Protein AF-A0A959Y7A0-F1 (afdb_monomer_lite)

Secondary structure (DSSP, 8-state):
--SSTT--S--B--GGGSTT--TTEEEEEEE-----TTSPPBEEEEEEEEETT-HHHHHHHHHHHTT---SPPHHHHHHHHT-----STTTGGGS---TTS-EE----TT-----EEEEEEE-TTSPEEEEEEE--HHHHS-TTSHHHHHHHHH-S----

Foldseek 3Di:
DDPPVVPVADADEDPVQCPPDDPQWDFDWDFDDDDDPVDHTHTGTPGTLGGPPDPSSVVVNVCVVVVHDPDDDPVLVVLLVPQDDPPDDPVVVVDDDCPPFDKAADDDPPDPDRFWIWGWDADPVRDIDIDIDGPPVCVRDPPPGPNNVVCVVNVDDDDD

Radius of gyration: 24.65 Å; chains: 1; bounding box: 54×27×72 Å

pLDDT: mean 91.5, std 5.48, range [65.75, 97.94]

Sequence (160 aa):
VMDDPRINKPFFVPAVDSAKAREGDKVVVELGDWRDPRDLPRGRIVDVLGRAGEHDVEMHAILAEFGLPHDFPEDVVRAAGSIRDDRGGTEYAKRRDMREVPTLTIDPEDAKDLDDALSIRQLDNGLWEVGVHIADVSHYVKPGSRVDQEAVSRATSVYL

Structure (mmCIF, N/CA/C/O backbone):
data_AF-A0A959Y7A0-F1
#
_entry.id   AF-A0A959Y7A0-F1
#
loop_
_atom_site.group_PDB
_atom_site.id
_atom_site.type_symbol
_atom_site.label_atom_id
_atom_site.label_alt_id
_atom_site.label_comp_id
_atom_site.label_asym_id
_atom_site.label_entity_id
_atom_site.label_seq_id
_atom_site.pdbx_PDB_ins_code
_atom_site.Cartn_x
_atom_site.Cartn_y
_atom_site.Cartn_z
_atom_site.occupancy
_atom_site.B_iso_or_equiv
_atom_site.auth_seq_id
_atom_site.auth_comp_id
_atom_site.auth_asym_id
_atom_site.auth_atom_id
_atom_site.pdbx_PDB_model_num
ATOM 1 N N . VAL A 1 1 ? 23.813 -0.978 -19.029 1.00 81.31 1 VAL A N 1
ATOM 2 C CA . VAL A 1 1 ? 24.396 -1.952 -18.074 1.00 81.31 1 VAL A CA 1
ATOM 3 C C . VAL A 1 1 ? 23.235 -2.475 -17.251 1.00 81.31 1 VAL A C 1
ATOM 5 O O . VAL A 1 1 ? 22.340 -1.680 -17.007 1.00 81.31 1 VAL A O 1
ATOM 8 N N . MET A 1 2 ? 23.183 -3.772 -16.945 1.00 88.62 2 MET A N 1
ATOM 9 C CA . MET A 1 2 ? 22.118 -4.323 -16.098 1.00 88.62 2 MET A CA 1
ATOM 10 C C . MET A 1 2 ? 22.506 -4.158 -14.631 1.00 88.62 2 MET A C 1
ATOM 12 O O . MET A 1 2 ? 23.677 -4.351 -14.306 1.00 88.62 2 MET A O 1
ATOM 16 N N . ASP A 1 3 ? 21.541 -3.819 -13.779 1.00 85.56 3 ASP A N 1
ATOM 17 C CA . ASP A 1 3 ? 21.765 -3.728 -12.332 1.00 85.56 3 ASP A CA 1
ATOM 18 C C . ASP A 1 3 ? 21.975 -5.106 -11.704 1.00 85.56 3 ASP A C 1
ATOM 20 O O . ASP A 1 3 ? 22.851 -5.274 -10.859 1.00 85.56 3 ASP A O 1
ATOM 24 N N . ASP A 1 4 ? 21.216 -6.107 -12.160 1.00 85.38 4 ASP A N 1
ATOM 25 C CA . ASP A 1 4 ? 21.362 -7.482 -11.697 1.00 85.38 4 ASP A CA 1
ATOM 26 C C . ASP A 1 4 ? 22.649 -8.108 -12.272 1.00 85.38 4 ASP A C 1
ATOM 28 O O . ASP A 1 4 ? 22.721 -8.385 -13.479 1.00 85.38 4 ASP A O 1
ATOM 32 N N . PRO A 1 5 ? 23.660 -8.411 -11.434 1.00 84.12 5 PRO A N 1
ATOM 33 C CA . PRO A 1 5 ? 24.930 -8.964 -11.893 1.00 84.12 5 PRO A CA 1
ATOM 34 C C . PRO A 1 5 ? 24.797 -10.382 -12.467 1.00 84.12 5 PRO A C 1
ATOM 36 O O . PRO A 1 5 ? 25.716 -10.863 -13.136 1.00 84.12 5 PRO A O 1
ATOM 39 N N . ARG A 1 6 ? 23.668 -11.070 -12.235 1.00 86.56 6 ARG A N 1
ATOM 40 C CA . ARG A 1 6 ? 23.373 -12.373 -12.851 1.00 86.56 6 ARG A CA 1
ATOM 41 C C . ARG A 1 6 ? 23.147 -12.236 -14.359 1.00 86.56 6 ARG A C 1
ATOM 43 O O . ARG A 1 6 ? 23.383 -13.196 -15.094 1.00 86.56 6 ARG A O 1
ATOM 50 N N . ILE A 1 7 ? 22.737 -11.056 -14.832 1.00 85.00 7 ILE A N 1
ATOM 51 C CA . ILE A 1 7 ? 22.546 -10.758 -16.253 1.00 85.00 7 ILE A CA 1
ATOM 52 C C . ILE A 1 7 ? 23.835 -10.146 -16.810 1.00 85.00 7 ILE A C 1
ATOM 54 O O . ILE A 1 7 ? 24.064 -8.940 -16.792 1.00 85.00 7 ILE A O 1
ATOM 58 N N . ASN A 1 8 ? 24.696 -11.005 -17.350 1.00 84.56 8 ASN A N 1
ATOM 59 C CA . ASN A 1 8 ? 26.042 -10.633 -17.796 1.00 84.56 8 ASN A CA 1
ATOM 60 C C . ASN A 1 8 ? 26.142 -10.192 -19.271 1.00 84.56 8 ASN A C 1
ATOM 62 O O . ASN A 1 8 ? 27.246 -9.947 -19.764 1.00 84.56 8 ASN A O 1
ATOM 66 N N . LYS A 1 9 ? 25.018 -10.104 -19.993 1.00 87.38 9 LYS A N 1
ATOM 67 C CA . LYS A 1 9 ? 24.968 -9.640 -21.387 1.00 87.38 9 LYS A CA 1
ATOM 68 C C . LYS A 1 9 ? 24.238 -8.298 -21.475 1.00 87.38 9 LYS A C 1
ATOM 70 O O . LYS A 1 9 ? 23.128 -8.187 -20.961 1.00 87.38 9 LYS A O 1
ATOM 75 N N . PRO A 1 10 ? 24.817 -7.285 -22.142 1.00 89.44 10 PRO A N 1
ATOM 76 C CA . PRO A 1 10 ? 24.108 -6.041 -22.394 1.00 89.44 10 PRO A CA 1
ATOM 77 C C . PRO A 1 10 ? 23.018 -6.247 -23.450 1.00 89.44 10 PRO A C 1
ATOM 79 O O . PRO A 1 10 ? 23.157 -7.073 -24.352 1.00 89.44 10 PRO A O 1
ATOM 82 N N . PHE A 1 11 ? 21.961 -5.446 -23.364 1.00 91.44 11 PHE A N 1
ATOM 83 C CA . PHE A 1 11 ? 20.920 -5.388 -24.382 1.00 91.44 11 PHE A CA 1
ATOM 84 C C . PHE A 1 11 ? 21.293 -4.405 -25.486 1.00 91.44 11 PHE A C 1
ATOM 86 O O . PHE A 1 11 ? 21.811 -3.318 -25.225 1.00 91.44 11 PHE A O 1
ATOM 93 N N . PHE A 1 12 ? 20.979 -4.770 -26.725 1.00 92.62 12 PHE A N 1
ATOM 94 C CA . PHE A 1 12 ? 20.977 -3.835 -27.839 1.00 92.62 12 PHE A CA 1
ATOM 95 C C . PHE A 1 12 ? 19.595 -3.189 -27.953 1.00 92.62 12 PHE A C 1
ATOM 97 O O . PHE A 1 12 ? 18.614 -3.867 -28.263 1.00 92.62 12 PHE A O 1
ATOM 104 N N . VAL A 1 13 ? 19.524 -1.878 -27.722 1.00 93.19 13 VAL A N 1
ATOM 105 C CA . VAL A 1 13 ? 18.288 -1.092 -27.835 1.00 93.19 13 VAL A CA 1
ATOM 106 C C . VAL A 1 13 ? 18.400 -0.146 -29.034 1.00 93.19 13 VAL A C 1
ATOM 108 O O . VAL A 1 13 ? 19.211 0.782 -29.015 1.00 93.19 13 VAL A O 1
ATOM 111 N N . PRO A 1 14 ? 17.621 -0.357 -30.106 1.00 92.19 14 PRO A N 1
ATOM 112 C CA . PRO A 1 14 ? 17.594 0.559 -31.241 1.00 92.19 14 PRO A CA 1
ATOM 113 C C . PRO A 1 14 ? 17.021 1.923 -30.884 1.00 92.19 14 PRO A C 1
ATOM 115 O O . PRO A 1 14 ? 16.171 2.044 -30.010 1.00 92.19 14 PRO A O 1
ATOM 118 N N . ALA A 1 15 ? 17.411 2.951 -31.640 1.00 91.06 15 ALA A N 1
ATOM 119 C CA . ALA A 1 15 ? 16.997 4.334 -31.386 1.00 91.06 15 ALA A CA 1
ATOM 120 C C . ALA A 1 15 ? 15.470 4.538 -31.360 1.00 91.06 15 ALA A C 1
ATOM 122 O O . ALA A 1 15 ? 14.990 5.414 -30.650 1.00 91.06 15 ALA A O 1
ATOM 123 N N . VAL A 1 16 ? 14.711 3.734 -32.112 1.00 92.75 16 VAL A N 1
ATOM 124 C CA . VAL A 1 16 ? 13.236 3.789 -32.129 1.00 92.75 16 VAL A CA 1
ATOM 125 C C . VAL A 1 16 ? 12.602 3.266 -30.838 1.00 92.75 16 VAL A C 1
ATOM 127 O O . VAL A 1 16 ? 11.504 3.684 -30.488 1.00 92.75 16 VAL A O 1
ATOM 130 N N . ASP A 1 17 ? 13.319 2.404 -30.120 1.00 92.38 17 ASP A N 1
ATOM 131 C CA . ASP A 1 17 ? 12.879 1.716 -28.907 1.00 92.38 17 ASP A CA 1
ATOM 132 C C . ASP A 1 17 ? 13.552 2.302 -27.650 1.00 92.38 17 ASP A C 1
ATOM 134 O O . ASP A 1 17 ? 13.512 1.696 -26.582 1.00 92.38 17 ASP A O 1
ATOM 138 N N . SER A 1 18 ? 14.201 3.469 -27.765 1.00 91.00 18 SER A N 1
ATOM 139 C CA . SER A 1 18 ? 15.004 4.063 -26.687 1.00 91.00 18 SER A CA 1
ATOM 140 C C . SER A 1 18 ? 14.212 4.909 -25.690 1.00 91.00 18 SER A C 1
ATOM 142 O O . SER A 1 18 ? 14.787 5.404 -24.726 1.00 91.00 18 SER A O 1
ATOM 144 N N . ALA A 1 19 ? 12.926 5.158 -25.953 1.00 91.88 19 ALA A N 1
ATOM 145 C CA . ALA A 1 19 ? 12.073 6.053 -25.163 1.00 91.88 19 ALA A CA 1
ATOM 146 C C . ALA A 1 19 ? 12.700 7.437 -24.857 1.00 91.88 19 ALA A C 1
ATOM 148 O O . ALA A 1 19 ? 12.321 8.094 -23.894 1.00 91.88 19 ALA A O 1
ATOM 149 N N . LYS A 1 20 ? 13.642 7.910 -25.695 1.00 91.50 20 LYS A N 1
ATOM 150 C CA . LYS A 1 20 ? 14.427 9.148 -25.488 1.00 91.50 20 LYS A CA 1
ATOM 151 C C . LYS A 1 20 ? 15.295 9.154 -24.216 1.00 91.50 20 LYS A C 1
ATOM 153 O O . LYS A 1 20 ? 15.704 10.235 -23.786 1.00 91.50 20 LYS A O 1
ATOM 158 N N . ALA A 1 21 ? 15.600 7.984 -23.656 1.00 93.69 21 ALA A N 1
ATOM 159 C CA . ALA A 1 21 ? 16.541 7.843 -22.552 1.00 93.69 21 ALA A CA 1
ATOM 160 C C . ALA A 1 21 ? 17.920 8.407 -22.920 1.00 93.69 21 ALA A C 1
ATOM 162 O O . ALA A 1 21 ? 18.354 8.344 -24.078 1.00 93.69 21 ALA A O 1
ATOM 163 N N . ARG A 1 22 ? 18.613 8.965 -21.930 1.00 93.56 22 ARG A N 1
ATOM 164 C CA . ARG A 1 22 ? 19.950 9.540 -22.075 1.00 93.56 22 ARG A CA 1
ATOM 165 C C . ARG A 1 22 ? 20.978 8.668 -21.371 1.00 93.56 22 ARG A C 1
ATOM 167 O O . ARG A 1 22 ? 20.670 7.860 -20.500 1.00 93.56 22 ARG A O 1
ATOM 174 N N . GLU A 1 23 ? 22.235 8.834 -21.761 1.00 93.31 23 GLU A N 1
ATOM 175 C CA . GLU A 1 23 ? 23.337 8.152 -21.089 1.00 93.31 23 GLU A CA 1
ATOM 176 C C . GLU A 1 23 ? 23.373 8.531 -19.607 1.00 93.31 23 GLU A C 1
ATOM 178 O O . GLU A 1 23 ? 23.442 9.714 -19.277 1.00 93.31 23 GLU A O 1
ATOM 183 N N . GLY A 1 24 ? 23.361 7.525 -18.730 1.00 92.12 24 GLY A N 1
ATOM 184 C CA . GLY A 1 24 ? 23.315 7.682 -17.275 1.00 92.12 24 GLY A CA 1
ATOM 185 C C . GLY A 1 24 ? 21.904 7.703 -16.681 1.00 92.12 24 GLY A C 1
ATOM 186 O O . GLY A 1 24 ? 21.780 7.856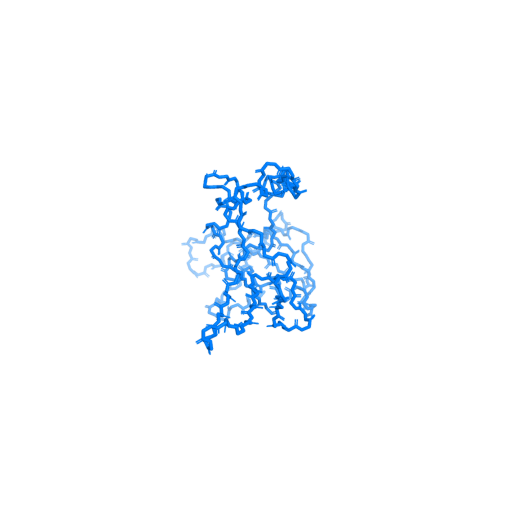 -15.467 1.00 92.12 24 GLY A O 1
ATOM 187 N N . ASP A 1 25 ? 20.865 7.544 -17.502 1.00 95.38 25 ASP A N 1
ATOM 188 C CA . ASP A 1 25 ? 19.515 7.286 -17.009 1.00 95.38 25 ASP A CA 1
ATOM 189 C C . ASP A 1 25 ? 19.347 5.804 -16.650 1.00 95.38 25 ASP A C 1
ATOM 191 O O . ASP A 1 25 ? 19.899 4.910 -17.303 1.00 95.38 25 ASP A O 1
ATOM 195 N N . LYS A 1 26 ? 18.551 5.556 -15.615 1.00 94.25 26 LYS A N 1
ATOM 196 C CA . LYS A 1 26 ? 18.088 4.239 -15.200 1.00 94.25 26 LYS A CA 1
ATOM 197 C C . LYS A 1 26 ? 16.774 3.939 -15.911 1.00 94.25 26 LYS A C 1
ATOM 199 O O . LYS A 1 26 ? 15.889 4.792 -15.981 1.00 94.25 26 LYS A O 1
ATOM 204 N N . VAL A 1 27 ? 16.667 2.751 -16.495 1.00 94.50 27 VAL A N 1
ATOM 205 C CA . VAL A 1 27 ? 15.572 2.403 -17.409 1.00 94.50 27 VAL A CA 1
ATOM 206 C C . VAL A 1 27 ? 15.113 0.970 -17.194 1.00 94.50 27 VAL A C 1
ATOM 208 O O . VAL A 1 27 ? 15.919 0.101 -16.860 1.00 94.50 27 VAL A O 1
ATOM 211 N N . VAL A 1 28 ? 13.834 0.716 -17.458 1.00 92.56 28 VAL A N 1
ATOM 212 C CA . VAL A 1 28 ? 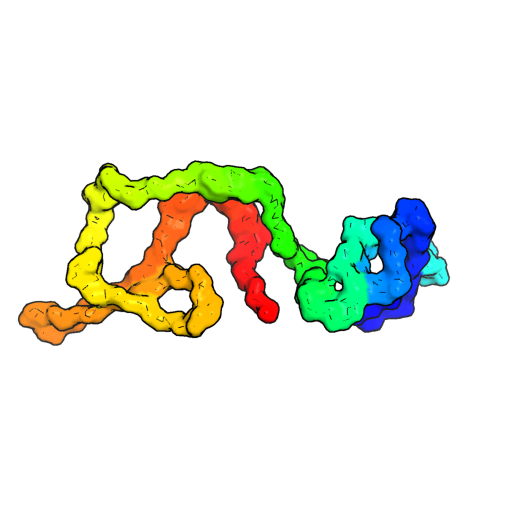13.276 -0.637 -17.510 1.00 92.56 28 VAL A CA 1
ATOM 213 C C . VAL A 1 28 ? 13.308 -1.116 -18.957 1.00 92.56 28 VAL A C 1
ATOM 215 O O . VAL A 1 28 ? 12.794 -0.452 -19.863 1.00 92.56 28 VAL A O 1
ATOM 218 N N . VAL A 1 29 ? 13.933 -2.273 -19.180 1.00 93.25 29 VAL A N 1
ATOM 219 C CA . VAL A 1 29 ? 14.083 -2.880 -20.508 1.00 93.25 29 VAL A CA 1
ATOM 220 C C . VAL A 1 29 ? 13.246 -4.149 -20.594 1.00 93.25 29 VAL A C 1
ATOM 222 O O . VAL A 1 29 ? 13.433 -5.082 -19.819 1.00 93.25 29 VAL A O 1
ATOM 225 N N . GLU A 1 30 ? 12.365 -4.202 -21.585 1.00 92.25 30 GLU A N 1
ATOM 226 C CA . GLU A 1 30 ? 11.659 -5.414 -21.987 1.00 92.25 30 GLU A CA 1
ATOM 227 C C . GLU A 1 30 ? 12.536 -6.231 -22.948 1.00 92.25 30 GLU A C 1
ATOM 229 O O . GLU A 1 30 ? 13.103 -5.697 -23.911 1.00 92.25 30 GLU A O 1
ATOM 234 N N . LEU A 1 31 ? 12.652 -7.537 -22.687 1.00 91.56 31 LEU A N 1
ATOM 235 C CA . LEU A 1 31 ? 13.348 -8.477 -23.564 1.00 91.56 31 LEU A CA 1
ATOM 236 C C . LEU A 1 31 ? 12.545 -8.688 -24.852 1.00 91.56 31 LEU A C 1
ATOM 238 O O . LEU A 1 31 ? 11.427 -9.193 -24.827 1.00 91.56 31 LEU A O 1
ATOM 242 N N . GLY A 1 32 ? 13.152 -8.331 -25.982 1.00 89.44 32 GLY A N 1
ATOM 243 C CA . GLY A 1 32 ? 12.637 -8.607 -27.318 1.00 89.44 32 GLY A CA 1
ATOM 244 C C . GLY A 1 32 ? 13.196 -9.905 -27.906 1.00 89.44 32 GLY A C 1
ATOM 245 O O . GLY A 1 32 ? 13.474 -10.876 -27.205 1.00 89.44 32 GLY A O 1
ATOM 246 N N . ASP A 1 33 ? 13.379 -9.923 -29.230 1.00 88.00 33 ASP A N 1
ATOM 247 C CA . ASP A 1 33 ? 13.958 -11.066 -29.943 1.00 88.00 33 ASP A CA 1
ATOM 248 C C . ASP A 1 33 ? 15.371 -11.409 -29.426 1.00 88.00 33 ASP A C 1
ATOM 250 O O . ASP A 1 33 ? 16.301 -10.599 -29.497 1.00 88.00 33 ASP A O 1
ATOM 254 N N . TRP A 1 34 ? 15.547 -12.657 -28.988 1.00 91.25 34 TRP A N 1
ATOM 255 C CA . TRP A 1 34 ? 16.848 -13.239 -28.666 1.00 91.25 34 TRP A CA 1
ATOM 256 C C . TRP A 1 34 ? 16.877 -14.715 -29.073 1.00 91.25 34 TRP A C 1
ATOM 258 O O . TRP A 1 34 ? 16.482 -15.606 -28.325 1.00 91.25 34 TRP A O 1
ATOM 268 N N . ARG A 1 35 ? 17.264 -14.966 -30.328 1.00 88.06 35 ARG A N 1
ATOM 269 C CA . ARG A 1 35 ? 17.165 -16.296 -30.959 1.00 88.06 35 ARG A CA 1
ATOM 270 C C . ARG A 1 35 ? 18.465 -17.090 -30.891 1.00 88.06 35 ARG A C 1
ATOM 272 O O . ARG A 1 35 ? 18.422 -18.312 -30.797 1.00 88.06 35 ARG A O 1
ATOM 279 N N . ASP A 1 36 ? 19.602 -16.401 -30.936 1.00 89.06 36 ASP A N 1
ATOM 280 C CA . ASP A 1 36 ? 20.927 -16.996 -30.794 1.00 89.06 36 ASP A CA 1
ATOM 281 C C . ASP A 1 36 ? 21.588 -16.470 -29.507 1.00 89.06 36 ASP A C 1
ATOM 283 O O . ASP A 1 36 ? 21.813 -15.264 -29.387 1.00 89.06 36 ASP A O 1
ATOM 287 N N . PRO A 1 37 ? 21.946 -17.340 -28.545 1.00 84.25 37 PRO A N 1
ATOM 288 C CA . PRO A 1 37 ? 22.644 -16.937 -27.323 1.00 84.25 37 PRO A CA 1
ATOM 289 C C . PRO A 1 37 ? 23.994 -16.236 -27.557 1.00 84.25 37 PRO A C 1
ATOM 291 O O . PRO A 1 37 ? 24.527 -15.588 -26.646 1.00 84.25 37 PRO A O 1
ATOM 294 N N . ARG A 1 38 ? 24.583 -16.382 -28.752 1.00 86.69 38 ARG A N 1
ATOM 295 C CA . ARG A 1 38 ? 25.822 -15.702 -29.155 1.00 86.69 38 ARG A CA 1
ATOM 296 C C . ARG A 1 38 ? 25.597 -14.225 -29.469 1.00 86.69 38 ARG A C 1
ATOM 298 O O . ARG A 1 38 ? 26.515 -13.439 -29.249 1.00 86.69 38 ARG A O 1
ATOM 305 N N . ASP A 1 39 ? 24.394 -13.858 -29.898 1.00 89.06 39 ASP A N 1
ATOM 306 C CA . ASP A 1 39 ? 24.027 -12.478 -30.194 1.00 89.06 39 ASP A CA 1
ATOM 307 C C . ASP A 1 39 ? 23.690 -11.695 -28.919 1.00 89.06 39 ASP A C 1
ATOM 309 O O . ASP A 1 39 ? 23.482 -12.253 -27.832 1.00 89.06 39 ASP A O 1
ATOM 313 N N . LEU A 1 40 ? 23.640 -10.369 -29.061 1.00 89.94 40 LEU A N 1
ATOM 314 C CA . LEU A 1 40 ? 23.100 -9.490 -28.031 1.00 89.94 40 LEU A CA 1
ATOM 315 C C . LEU A 1 40 ? 21.566 -9.571 -28.049 1.00 89.94 40 LEU A C 1
ATOM 317 O O . LEU A 1 40 ? 20.977 -9.461 -29.128 1.00 89.94 40 LEU A O 1
ATOM 321 N N . PRO A 1 41 ? 20.905 -9.730 -26.889 1.00 92.50 41 PRO A N 1
ATOM 322 C CA . PRO A 1 41 ? 19.454 -9.669 -26.826 1.00 92.50 41 PRO A CA 1
ATOM 323 C C . PRO A 1 41 ? 18.971 -8.288 -27.270 1.00 92.50 41 PRO A C 1
ATOM 325 O O . PRO A 1 41 ? 19.523 -7.258 -26.863 1.00 92.50 41 PRO A O 1
ATOM 328 N N . ARG A 1 42 ? 17.928 -8.255 -28.102 1.00 93.75 42 ARG A N 1
ATOM 329 C CA . ARG A 1 42 ? 17.253 -6.999 -28.423 1.00 93.75 42 ARG A CA 1
ATOM 330 C C . ARG A 1 42 ? 16.440 -6.559 -27.210 1.00 93.75 42 ARG A C 1
ATOM 332 O O . ARG A 1 42 ? 15.721 -7.364 -26.627 1.00 93.75 42 ARG A O 1
ATOM 339 N N . GLY A 1 43 ? 16.538 -5.287 -26.850 1.00 94.06 43 GLY A N 1
ATOM 340 C CA . GLY A 1 43 ? 15.741 -4.682 -25.789 1.00 94.06 43 GLY A CA 1
ATOM 341 C C . GLY A 1 43 ? 14.862 -3.557 -26.310 1.00 94.06 43 GLY A C 1
ATOM 342 O O . GLY A 1 43 ? 15.196 -2.905 -27.305 1.00 94.06 43 GLY A O 1
ATOM 343 N N . ARG A 1 44 ? 13.766 -3.307 -25.600 1.00 94.88 44 ARG A N 1
ATOM 344 C CA . ARG A 1 44 ? 12.944 -2.107 -25.744 1.00 94.88 44 ARG A CA 1
ATOM 345 C C . ARG A 1 44 ? 12.846 -1.409 -24.398 1.00 94.88 44 ARG A C 1
ATOM 347 O O . ARG A 1 44 ? 12.520 -2.053 -23.409 1.00 94.88 44 ARG A O 1
ATOM 354 N N . ILE A 1 45 ? 13.113 -0.107 -24.358 1.00 95.19 45 ILE A N 1
ATOM 355 C CA . ILE A 1 45 ? 12.883 0.675 -23.145 1.00 95.19 45 ILE A CA 1
ATOM 356 C C . ILE A 1 45 ? 11.378 0.896 -23.018 1.00 95.19 45 ILE A C 1
ATOM 358 O O . ILE A 1 45 ? 10.751 1.477 -23.909 1.00 95.19 45 ILE A O 1
ATOM 362 N N . VAL A 1 46 ? 10.809 0.384 -21.930 1.00 92.25 46 VAL A N 1
ATOM 363 C CA . VAL A 1 46 ? 9.386 0.537 -21.600 1.00 92.25 46 VAL A CA 1
ATOM 364 C C . VAL A 1 46 ? 9.158 1.644 -20.583 1.00 92.25 46 VAL A C 1
ATOM 366 O O . VAL A 1 46 ? 8.077 2.223 -20.577 1.00 92.25 46 VAL A O 1
ATOM 369 N N . ASP A 1 47 ? 10.182 1.979 -19.795 1.00 90.69 47 ASP A N 1
ATOM 370 C CA . ASP A 1 47 ? 10.112 3.055 -18.815 1.00 90.69 47 ASP A CA 1
ATOM 371 C C . ASP A 1 47 ? 11.481 3.709 -18.567 1.00 90.69 47 ASP A C 1
ATOM 373 O O . ASP A 1 47 ? 12.521 3.040 -18.614 1.00 90.69 47 ASP A O 1
ATOM 377 N N . VAL A 1 48 ? 11.480 5.018 -18.311 1.00 93.62 48 VAL A N 1
ATOM 378 C CA . VAL A 1 48 ? 12.669 5.814 -17.978 1.00 93.62 48 VAL A CA 1
ATOM 379 C C . VAL A 1 48 ? 12.487 6.357 -16.569 1.00 93.62 48 VAL A C 1
ATOM 381 O O . VAL A 1 48 ? 11.752 7.317 -16.363 1.00 93.62 48 VAL A O 1
ATOM 384 N N . LEU A 1 49 ? 13.187 5.749 -15.613 1.00 91.56 49 LEU A N 1
ATOM 385 C CA . LEU A 1 49 ? 13.010 6.032 -14.189 1.00 91.56 49 LEU A CA 1
ATOM 386 C C . LEU A 1 49 ?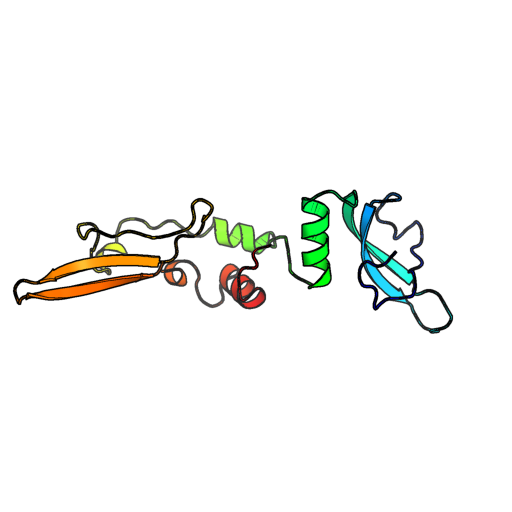 13.625 7.377 -13.788 1.00 91.56 49 LEU A C 1
ATOM 388 O O . LEU A 1 49 ? 13.097 8.057 -12.917 1.00 91.56 49 LEU A O 1
ATOM 392 N N . GLY A 1 50 ? 14.733 7.766 -14.426 1.00 93.44 50 GLY A N 1
ATOM 393 C CA . GLY A 1 50 ? 15.420 9.033 -14.168 1.00 93.44 50 GLY A CA 1
ATOM 394 C C . GLY A 1 50 ? 16.933 8.875 -14.086 1.00 93.44 50 GLY A C 1
ATOM 395 O O . GLY A 1 50 ? 17.491 7.913 -14.613 1.00 93.44 50 GLY A O 1
ATOM 396 N N . ARG A 1 51 ? 17.621 9.827 -13.449 1.00 94.81 51 ARG A N 1
ATOM 397 C CA . ARG A 1 51 ? 19.085 9.834 -13.375 1.00 94.81 51 ARG A CA 1
ATOM 398 C C . ARG A 1 51 ? 19.591 8.840 -12.330 1.00 94.81 51 ARG A C 1
ATOM 400 O O . ARG A 1 51 ? 19.162 8.872 -11.182 1.00 94.81 51 ARG A O 1
ATOM 407 N N . ALA A 1 52 ? 20.554 7.999 -12.704 1.00 91.50 52 ALA A N 1
ATOM 408 C CA . ALA A 1 52 ? 21.180 7.078 -11.755 1.00 91.50 52 ALA A CA 1
ATOM 409 C C . ALA A 1 52 ? 21.828 7.830 -10.575 1.00 91.50 52 ALA A C 1
ATOM 411 O O . ALA A 1 52 ? 22.497 8.851 -10.774 1.00 91.50 52 ALA A O 1
ATOM 412 N N . GLY A 1 53 ? 21.655 7.301 -9.361 1.00 90.69 53 GLY A N 1
ATOM 413 C CA . GLY A 1 53 ? 22.138 7.897 -8.113 1.00 90.69 53 GLY A CA 1
ATOM 414 C C . GLY A 1 53 ? 21.171 8.873 -7.431 1.00 90.69 53 GLY A C 1
ATOM 415 O O . GLY A 1 53 ? 21.455 9.299 -6.311 1.00 90.69 53 GLY A O 1
ATOM 416 N N . GLU A 1 54 ? 20.042 9.223 -8.052 1.00 93.38 54 GLU A N 1
ATOM 417 C CA . GLU A 1 54 ? 18.956 9.932 -7.363 1.00 93.38 54 GLU A CA 1
ATOM 418 C C . GLU A 1 54 ? 18.165 8.957 -6.480 1.00 93.38 54 GLU A C 1
ATOM 420 O O . GLU A 1 54 ? 17.836 7.855 -6.909 1.00 93.38 54 GLU A O 1
ATOM 425 N N . HIS A 1 55 ? 17.851 9.359 -5.244 1.00 88.50 55 HIS A N 1
ATOM 426 C CA . HIS A 1 55 ? 17.237 8.476 -4.243 1.00 88.50 55 HIS A CA 1
ATOM 427 C C . HIS A 1 55 ? 15.942 7.814 -4.743 1.00 88.50 55 HIS A C 1
ATOM 429 O O . HIS A 1 55 ? 15.829 6.590 -4.710 1.00 88.50 55 HIS A O 1
ATOM 435 N N . ASP A 1 56 ? 15.017 8.607 -5.287 1.00 87.19 56 ASP A N 1
ATOM 436 C CA . ASP A 1 56 ? 13.738 8.106 -5.804 1.00 87.19 56 ASP A CA 1
ATOM 437 C C . ASP A 1 56 ? 13.929 7.163 -7.004 1.00 87.19 56 ASP A C 1
ATOM 439 O O . ASP A 1 56 ? 13.214 6.173 -7.144 1.00 87.19 56 ASP A O 1
ATOM 443 N N . VAL A 1 57 ? 14.937 7.416 -7.845 1.00 90.75 57 VAL A N 1
ATOM 444 C CA . VAL A 1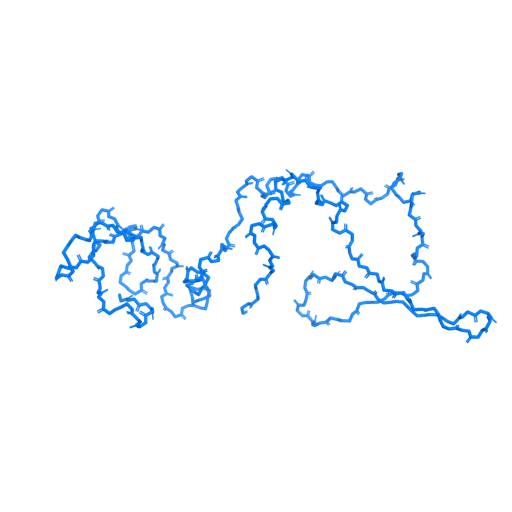 57 ? 15.262 6.568 -9.004 1.00 90.75 57 VAL A CA 1
ATOM 445 C C . VAL A 1 57 ? 15.786 5.206 -8.558 1.00 90.75 57 VAL A C 1
ATOM 447 O O . VAL A 1 57 ? 15.422 4.186 -9.145 1.00 90.75 57 VAL A O 1
ATOM 450 N N . GLU A 1 58 ? 16.615 5.166 -7.514 1.00 90.50 58 GLU A N 1
ATOM 451 C CA . GLU A 1 58 ? 17.102 3.904 -6.954 1.00 90.50 58 GLU A CA 1
ATOM 452 C C . GLU A 1 58 ? 15.965 3.101 -6.310 1.00 90.50 58 GLU A C 1
ATOM 454 O O . GLU A 1 58 ? 15.873 1.895 -6.540 1.00 90.50 58 GLU A O 1
ATOM 459 N N . MET A 1 59 ? 15.046 3.761 -5.595 1.00 88.19 59 MET A N 1
ATOM 460 C CA . MET A 1 59 ? 13.849 3.103 -5.057 1.00 88.19 59 MET A CA 1
ATOM 461 C C . MET A 1 59 ? 12.965 2.526 -6.168 1.00 88.19 59 MET A C 1
ATOM 463 O O . MET A 1 59 ? 12.606 1.349 -6.123 1.00 88.19 59 MET A O 1
ATOM 467 N N . HIS A 1 60 ? 12.653 3.314 -7.202 1.00 87.31 60 HIS A N 1
ATOM 468 C CA . HIS A 1 60 ? 11.847 2.841 -8.329 1.00 87.31 60 HIS A CA 1
ATOM 469 C C . HIS A 1 60 ? 12.518 1.694 -9.090 1.00 87.31 60 HIS A C 1
ATOM 471 O O . HIS A 1 60 ? 11.833 0.786 -9.558 1.00 87.31 60 HIS A O 1
ATOM 477 N N . ALA A 1 61 ? 13.848 1.691 -9.188 1.00 89.12 61 ALA A N 1
ATOM 478 C CA . ALA A 1 61 ? 14.573 0.594 -9.814 1.00 89.12 61 ALA A CA 1
ATOM 479 C C . ALA A 1 61 ? 14.475 -0.708 -9.010 1.00 89.12 61 ALA A C 1
ATOM 481 O O . ALA A 1 61 ? 14.263 -1.758 -9.610 1.00 89.12 61 ALA A O 1
ATOM 482 N N . ILE A 1 62 ? 14.549 -0.640 -7.675 1.00 87.94 62 ILE A N 1
ATOM 483 C CA . ILE A 1 62 ? 14.318 -1.802 -6.802 1.00 87.94 62 ILE A CA 1
ATOM 484 C C . ILE A 1 62 ? 12.891 -2.327 -7.000 1.00 87.94 62 ILE A C 1
ATOM 486 O O . ILE A 1 62 ? 12.697 -3.523 -7.213 1.00 87.94 62 ILE A O 1
ATOM 490 N N . LEU A 1 63 ? 11.887 -1.443 -6.995 1.00 88.06 63 LEU A N 1
ATOM 491 C CA . LEU A 1 63 ? 10.497 -1.840 -7.243 1.00 88.06 63 LEU A CA 1
ATOM 492 C C . LEU A 1 63 ? 10.349 -2.538 -8.601 1.00 88.06 63 LEU A C 1
ATOM 494 O O . LEU A 1 63 ? 9.755 -3.613 -8.676 1.00 88.06 63 LEU A O 1
ATOM 498 N N . ALA A 1 64 ? 10.945 -1.980 -9.656 1.00 86.75 64 ALA A N 1
ATOM 499 C CA . ALA A 1 64 ? 10.911 -2.563 -10.993 1.00 86.75 64 ALA A CA 1
ATOM 500 C C . ALA A 1 64 ? 11.615 -3.930 -11.066 1.00 86.75 64 ALA A C 1
ATOM 502 O O . ALA A 1 64 ? 11.093 -4.844 -11.704 1.00 86.75 64 ALA A O 1
ATOM 503 N N . GLU A 1 65 ? 12.758 -4.102 -10.394 1.00 86.38 65 GLU A N 1
ATOM 504 C CA . GLU A 1 65 ? 13.497 -5.372 -10.348 1.00 86.38 65 GLU A CA 1
ATOM 505 C C . GLU A 1 65 ? 12.659 -6.503 -9.734 1.00 86.38 65 GLU A C 1
ATOM 507 O O . GLU A 1 65 ? 12.650 -7.624 -10.248 1.00 86.38 65 GLU A O 1
ATOM 512 N N . PHE A 1 66 ? 11.906 -6.204 -8.673 1.00 85.75 66 PHE A N 1
ATOM 513 C CA . PHE A 1 66 ? 11.020 -7.170 -8.018 1.00 85.75 66 PHE A CA 1
ATOM 514 C C . PHE A 1 66 ? 9.617 -7.249 -8.640 1.00 85.75 66 PHE A C 1
ATOM 516 O O . PHE A 1 66 ? 8.776 -8.007 -8.155 1.00 85.75 66 PHE A O 1
ATOM 523 N N . GLY A 1 67 ? 9.352 -6.500 -9.716 1.00 83.25 67 GLY A N 1
ATOM 524 C CA . GLY A 1 67 ? 8.041 -6.456 -10.366 1.00 83.25 67 GLY A CA 1
ATOM 525 C C . GLY A 1 67 ? 6.943 -5.864 -9.477 1.00 83.25 67 GLY A C 1
ATOM 526 O O . GLY A 1 67 ? 5.771 -6.210 -9.630 1.00 83.25 67 GLY A O 1
ATOM 527 N N . LEU A 1 68 ? 7.317 -5.001 -8.532 1.00 84.25 68 LEU A N 1
ATOM 528 C CA . LEU A 1 68 ? 6.400 -4.338 -7.619 1.00 84.25 68 LEU A CA 1
ATOM 529 C C . LEU A 1 68 ? 5.811 -3.089 -8.294 1.00 84.25 68 LEU A C 1
ATOM 531 O O . LEU A 1 68 ? 6.560 -2.203 -8.715 1.00 84.25 68 LEU A O 1
ATOM 535 N N . PRO A 1 69 ? 4.477 -2.986 -8.408 1.00 79.56 69 PRO A N 1
ATOM 536 C CA . PRO A 1 69 ? 3.846 -1.824 -9.015 1.00 79.56 69 PRO A CA 1
ATOM 537 C C . PRO A 1 69 ? 3.997 -0.601 -8.105 1.00 79.56 69 PRO A C 1
ATOM 539 O O . PRO A 1 69 ? 3.505 -0.600 -6.975 1.00 79.56 69 PRO A O 1
ATOM 542 N N . HIS A 1 70 ? 4.632 0.458 -8.609 1.00 78.50 70 HIS A N 1
ATOM 543 C CA . HIS A 1 70 ? 4.775 1.718 -7.874 1.00 78.50 70 HIS A CA 1
ATOM 544 C C . HIS A 1 70 ? 3.528 2.609 -8.000 1.00 78.50 70 HIS A C 1
ATOM 546 O O . HIS A 1 70 ? 3.121 3.236 -7.026 1.00 78.50 70 HIS A O 1
ATOM 552 N N . ASP A 1 71 ? 2.856 2.575 -9.154 1.00 85.88 71 ASP A N 1
ATOM 553 C CA . ASP A 1 71 ? 1.646 3.357 -9.417 1.00 85.88 71 ASP A CA 1
ATOM 554 C C . ASP A 1 71 ? 0.360 2.545 -9.257 1.00 85.88 71 ASP A C 1
ATOM 556 O O . ASP A 1 71 ? 0.325 1.329 -9.473 1.00 85.88 71 ASP A O 1
ATOM 560 N N . PHE A 1 72 ? -0.733 3.233 -8.921 1.00 91.25 72 PHE A N 1
ATOM 561 C CA . PHE A 1 72 ? -2.080 2.668 -8.944 1.00 91.25 72 PHE A CA 1
ATOM 562 C C . PHE A 1 72 ? -2.756 2.913 -10.300 1.00 91.25 72 PHE A C 1
ATOM 564 O O . PHE A 1 72 ? -2.748 4.045 -10.788 1.00 91.25 72 PHE A O 1
ATOM 571 N N . PRO A 1 73 ? -3.422 1.902 -10.886 1.00 93.88 73 PRO A N 1
ATOM 572 C CA . PRO A 1 73 ? -4.238 2.098 -12.080 1.00 93.88 73 PRO A CA 1
ATOM 573 C C . PRO A 1 73 ? -5.315 3.179 -11.885 1.00 93.88 73 PRO A C 1
ATOM 575 O O . PRO A 1 73 ? -5.952 3.258 -10.832 1.00 93.88 73 PRO A O 1
ATOM 578 N N . GLU A 1 74 ? -5.572 4.003 -12.908 1.00 95.88 74 GLU A N 1
ATOM 579 C CA . GLU A 1 74 ? -6.516 5.130 -12.794 1.00 95.88 74 GLU A CA 1
ATOM 580 C C . GLU A 1 74 ? -7.932 4.709 -12.372 1.00 95.88 74 GLU A C 1
ATOM 582 O O . GLU A 1 74 ? -8.646 5.453 -11.699 1.00 95.88 74 GLU A O 1
ATOM 587 N N . ASP A 1 75 ? -8.380 3.534 -12.805 1.00 96.00 75 ASP A N 1
ATOM 588 C CA . ASP A 1 75 ? -9.686 2.994 -12.448 1.00 96.00 75 ASP A CA 1
ATOM 589 C C . ASP A 1 75 ? -9.761 2.595 -10.969 1.00 96.00 75 ASP A C 1
ATOM 591 O O . ASP A 1 75 ? -10.804 2.806 -10.347 1.00 96.00 75 ASP A O 1
ATOM 595 N N . VAL A 1 76 ? -8.659 2.109 -10.387 1.00 96.75 76 VAL A N 1
ATOM 596 C CA . VAL A 1 76 ? -8.521 1.880 -8.941 1.00 96.75 76 VAL A CA 1
ATOM 597 C C . VAL A 1 76 ? -8.584 3.209 -8.193 1.00 96.75 76 VAL A C 1
ATOM 599 O O . VAL A 1 76 ? -9.367 3.332 -7.253 1.00 96.75 76 VAL A O 1
ATOM 602 N N . VAL A 1 77 ? -7.838 4.226 -8.640 1.00 96.56 77 VAL A N 1
ATOM 603 C CA . VAL A 1 77 ? -7.841 5.565 -8.020 1.00 96.56 77 VAL A CA 1
ATOM 604 C C . VAL A 1 77 ? -9.244 6.178 -8.042 1.00 96.56 77 VAL A C 1
ATOM 606 O O . VAL A 1 77 ? -9.729 6.672 -7.023 1.00 96.56 77 VAL A O 1
ATOM 609 N N . ARG A 1 78 ? -9.950 6.093 -9.178 1.00 96.94 78 ARG A N 1
ATOM 610 C CA . ARG A 1 78 ? -11.346 6.553 -9.283 1.00 96.94 78 ARG A CA 1
ATOM 611 C C . ARG A 1 78 ? -12.289 5.771 -8.371 1.00 96.94 78 ARG A C 1
ATOM 613 O O . ARG A 1 78 ? -13.177 6.371 -7.762 1.00 96.94 78 ARG A O 1
ATOM 620 N N . ALA A 1 79 ? -12.123 4.451 -8.281 1.00 95.94 79 ALA A N 1
ATOM 621 C CA . ALA A 1 79 ? -12.941 3.611 -7.412 1.00 95.94 79 ALA A CA 1
ATOM 622 C C . ALA A 1 79 ? -12.734 3.970 -5.934 1.00 95.94 79 ALA A C 1
ATOM 624 O O . ALA A 1 79 ? -13.717 4.163 -5.221 1.00 95.94 79 ALA A O 1
ATOM 625 N N . ALA A 1 80 ? -11.482 4.142 -5.503 1.00 95.50 80 ALA A N 1
ATOM 626 C CA . ALA A 1 80 ? -11.137 4.573 -4.152 1.00 95.50 80 ALA A CA 1
ATOM 627 C C . ALA A 1 80 ? -11.720 5.959 -3.831 1.00 95.50 80 ALA A C 1
ATOM 629 O O . ALA A 1 80 ? -12.380 6.126 -2.810 1.00 95.50 80 ALA A O 1
ATOM 630 N N . GLY A 1 81 ? -11.588 6.928 -4.744 1.00 95.00 81 GLY A N 1
ATOM 631 C CA . GLY A 1 81 ? -12.162 8.271 -4.578 1.00 95.00 81 GLY A CA 1
ATOM 632 C C . GLY A 1 81 ? -13.697 8.317 -4.559 1.00 95.00 81 GLY A C 1
ATOM 633 O O . GLY A 1 81 ? -14.277 9.331 -4.179 1.00 95.00 81 GLY A O 1
ATOM 634 N N . SER A 1 82 ? -14.365 7.231 -4.957 1.00 93.88 82 SER A N 1
ATOM 635 C CA . SER A 1 82 ? -15.828 7.104 -4.915 1.00 93.88 82 SER A CA 1
ATOM 636 C C . SER A 1 82 ? -16.342 6.480 -3.614 1.00 93.88 82 SER A C 1
ATOM 638 O O . SER A 1 82 ? -17.559 6.443 -3.398 1.00 93.88 82 SER A O 1
ATOM 640 N N . ILE A 1 83 ? -15.449 5.975 -2.754 1.00 92.56 83 ILE A N 1
ATOM 641 C CA . ILE A 1 83 ? -15.812 5.445 -1.439 1.00 92.56 83 ILE A CA 1
ATOM 642 C C . ILE A 1 83 ? -16.344 6.604 -0.601 1.00 92.56 83 ILE A C 1
ATOM 644 O O . ILE A 1 83 ? -15.668 7.607 -0.377 1.00 92.56 83 ILE A O 1
ATOM 648 N N . ARG A 1 84 ? -17.598 6.481 -0.168 1.00 86.62 84 ARG A N 1
ATOM 649 C CA . ARG A 1 84 ? -18.239 7.509 0.646 1.00 86.62 84 ARG A CA 1
ATOM 650 C C . ARG A 1 84 ? -17.763 7.398 2.082 1.00 86.62 84 ARG A C 1
ATOM 652 O O . ARG A 1 84 ? -17.784 6.317 2.659 1.00 86.62 84 ARG A O 1
ATOM 659 N N . ASP A 1 85 ? -17.434 8.545 2.653 1.00 82.31 85 ASP A N 1
ATOM 660 C CA . ASP A 1 85 ? -17.338 8.701 4.093 1.00 82.31 85 ASP A CA 1
ATOM 661 C C . ASP A 1 85 ? -18.759 8.752 4.668 1.00 82.31 85 ASP A C 1
ATOM 663 O O . ASP A 1 85 ? -19.495 9.722 4.471 1.00 82.31 85 ASP A O 1
ATOM 667 N N . ASP A 1 86 ? -19.170 7.666 5.312 1.00 76.25 86 ASP A N 1
ATOM 668 C CA . ASP A 1 86 ? -20.464 7.534 5.971 1.00 76.25 86 ASP A CA 1
ATOM 669 C C . ASP A 1 86 ? -20.359 7.725 7.489 1.00 76.25 86 ASP A C 1
ATOM 671 O O . ASP A 1 86 ? -21.207 7.234 8.236 1.00 76.25 86 ASP A O 1
ATOM 675 N N . ARG A 1 87 ? -19.351 8.479 7.963 1.00 73.12 87 ARG A N 1
ATOM 676 C CA . ARG A 1 87 ? -19.278 8.935 9.357 1.00 73.12 87 ARG A CA 1
ATOM 677 C C . ARG A 1 87 ? -20.554 9.698 9.733 1.00 73.12 87 ARG A C 1
ATOM 679 O O . ARG A 1 87 ? -20.709 10.886 9.459 1.00 73.12 87 ARG A O 1
ATOM 686 N N . GLY A 1 88 ? -21.475 8.993 10.387 1.00 65.75 88 GLY A N 1
ATOM 687 C CA . GLY A 1 88 ? -22.767 9.507 10.836 1.00 65.75 88 GLY A CA 1
ATOM 688 C C . GLY A 1 88 ? -23.956 8.672 10.354 1.00 65.75 88 GLY A C 1
ATOM 689 O O . GLY A 1 88 ? -23.880 7.876 9.427 1.00 65.75 88 GLY A O 1
ATOM 690 N N . GLY A 1 89 ? -25.112 8.855 10.990 1.00 73.62 89 GLY A N 1
ATOM 691 C CA . GLY A 1 89 ? -26.368 8.252 10.535 1.00 73.62 89 GLY A CA 1
ATOM 692 C C . GLY A 1 89 ? -26.579 6.799 10.975 1.00 73.62 89 GLY A C 1
ATOM 693 O O . GLY A 1 89 ? -26.320 6.436 12.122 1.00 73.62 89 GLY A O 1
ATOM 694 N N . THR A 1 90 ? -27.133 5.974 10.081 1.00 80.81 90 THR A N 1
ATOM 695 C CA . THR A 1 90 ? -27.635 4.626 10.411 1.00 80.81 90 THR A CA 1
ATOM 696 C C . THR A 1 90 ? -26.544 3.618 10.745 1.00 80.81 90 THR A C 1
ATOM 698 O O . THR A 1 90 ? -26.841 2.598 11.360 1.00 80.81 90 THR A O 1
ATOM 701 N N . GLU A 1 91 ? -25.302 3.861 10.328 1.00 87.44 91 GLU A N 1
ATOM 702 C CA . GLU A 1 91 ? -24.214 2.908 10.545 1.00 87.44 91 GLU A CA 1
ATOM 703 C C . GLU A 1 91 ? -23.743 2.902 12.005 1.00 87.44 91 GLU A C 1
ATOM 705 O O . GLU A 1 91 ? -23.536 1.835 12.579 1.00 87.44 91 GLU A O 1
ATOM 710 N N . TYR A 1 92 ? -23.716 4.065 12.666 1.00 86.88 92 TYR A N 1
ATOM 711 C CA . TYR A 1 92 ? -23.434 4.149 14.104 1.00 86.88 92 TYR A CA 1
ATOM 712 C C . TYR A 1 92 ? -24.466 3.399 14.945 1.00 86.88 92 TYR A C 1
ATOM 714 O O . TYR A 1 92 ? -24.107 2.768 15.932 1.00 86.88 92 TYR A O 1
ATOM 722 N N . ALA A 1 93 ? -25.733 3.394 14.521 1.00 88.81 93 ALA A N 1
ATOM 723 C CA . ALA A 1 93 ? -26.797 2.692 15.235 1.00 88.81 93 ALA A CA 1
ATOM 724 C C . ALA A 1 93 ? -26.627 1.160 15.244 1.00 88.81 93 ALA A C 1
ATOM 726 O O . ALA A 1 93 ? -27.237 0.487 16.072 1.00 88.81 93 ALA A O 1
ATOM 727 N N . LYS A 1 94 ? -25.813 0.597 14.341 1.00 91.50 94 LYS A N 1
ATOM 728 C CA . LYS A 1 94 ? -25.524 -0.846 14.283 1.00 91.50 94 LYS A CA 1
ATOM 729 C C . LYS A 1 94 ? -24.287 -1.244 15.090 1.00 91.50 94 LYS A C 1
ATOM 731 O O . LYS A 1 94 ? -24.013 -2.435 15.223 1.00 91.50 94 LYS A O 1
ATOM 736 N N . ARG A 1 95 ? -23.512 -0.271 15.577 1.00 92.69 95 ARG A N 1
ATOM 737 C CA . ARG A 1 95 ? -22.186 -0.479 16.167 1.00 92.69 95 ARG A CA 1
ATOM 738 C C . ARG A 1 95 ? -22.219 -0.201 17.663 1.00 92.69 95 ARG A C 1
ATOM 740 O O . ARG A 1 95 ? -23.012 0.599 18.154 1.00 92.69 95 ARG A O 1
ATOM 747 N N . ARG A 1 96 ? -21.334 -0.868 18.401 1.00 93.00 96 ARG A N 1
ATOM 748 C CA . ARG A 1 96 ? -21.099 -0.541 19.808 1.00 93.00 96 ARG A CA 1
ATOM 749 C C . ARG A 1 96 ? -20.374 0.799 19.877 1.00 93.00 96 ARG A C 1
ATOM 751 O O . ARG A 1 96 ? -19.313 0.950 19.279 1.00 93.00 96 ARG A O 1
ATOM 758 N N . ASP A 1 97 ? -20.933 1.743 20.624 1.00 92.62 97 ASP A N 1
ATOM 759 C CA . ASP A 1 97 ? -20.287 3.029 20.853 1.00 92.62 97 ASP A CA 1
ATOM 760 C C . ASP A 1 97 ? -19.176 2.891 21.900 1.00 92.62 97 ASP A C 1
ATOM 762 O O . ASP A 1 97 ? -19.423 2.478 23.035 1.00 92.62 97 ASP A O 1
ATOM 766 N N . MET A 1 98 ? -17.952 3.211 21.491 1.00 93.44 98 MET A N 1
ATOM 767 C CA . MET A 1 98 ? -16.742 3.159 22.316 1.00 93.44 98 MET A CA 1
ATOM 768 C C . MET A 1 98 ? -16.080 4.538 22.445 1.00 93.44 98 MET A C 1
ATOM 770 O O . MET A 1 98 ? -14.985 4.632 22.984 1.00 93.44 98 MET A O 1
ATOM 774 N N . ARG A 1 99 ? -16.721 5.618 21.971 1.00 92.69 99 ARG A N 1
ATOM 775 C CA . ARG A 1 99 ? -16.101 6.956 21.892 1.00 92.69 99 ARG A CA 1
ATOM 776 C C . ARG A 1 99 ? -15.723 7.551 23.251 1.00 92.69 99 ARG A C 1
ATOM 778 O O . ARG A 1 99 ? -14.762 8.303 23.329 1.00 92.69 99 ARG A O 1
ATOM 785 N N . GLU A 1 100 ? -16.444 7.185 24.309 1.00 94.31 100 GLU A N 1
ATOM 786 C CA . GLU A 1 100 ? -16.160 7.605 25.692 1.00 94.31 100 GLU A CA 1
ATOM 787 C C . GLU A 1 100 ? -15.118 6.712 26.393 1.00 94.31 100 GLU A C 1
ATOM 789 O O . GLU A 1 100 ? -14.747 6.967 27.539 1.00 94.31 100 GLU A O 1
ATOM 794 N N . VAL A 1 101 ? -14.658 5.635 25.746 1.00 94.50 101 VAL A N 1
ATOM 795 C CA . VAL A 1 101 ? -13.628 4.748 26.295 1.00 94.50 101 VAL A CA 1
ATOM 796 C C . VAL A 1 101 ? -12.255 5.281 25.876 1.00 94.50 101 VAL A C 1
ATOM 798 O O . VAL A 1 101 ? -11.978 5.331 24.675 1.00 94.50 101 VAL A O 1
ATOM 801 N N . PRO A 1 102 ? -11.366 5.638 26.826 1.00 94.81 102 PRO A N 1
ATOM 802 C CA . PRO A 1 102 ? -10.013 6.073 26.499 1.00 94.81 102 PRO A CA 1
ATOM 803 C C . PRO A 1 102 ? -9.289 5.018 25.658 1.00 94.81 102 PRO A C 1
ATOM 805 O O . PRO A 1 102 ? -9.073 3.889 26.104 1.00 94.81 102 PRO A O 1
ATOM 808 N N . THR A 1 103 ? -8.956 5.400 24.429 1.00 97.25 103 THR A N 1
ATOM 809 C CA . THR A 1 103 ? -8.389 4.530 23.398 1.00 97.25 103 THR A CA 1
ATOM 810 C C . THR A 1 103 ? -7.216 5.256 22.748 1.00 97.25 103 THR A C 1
ATOM 812 O O . THR A 1 103 ? -7.318 6.453 22.479 1.00 97.25 103 THR A O 1
ATOM 815 N N . LEU A 1 104 ? -6.102 4.558 22.535 1.00 96.25 104 LEU A N 1
ATOM 816 C CA . LEU A 1 104 ? -4.865 5.127 21.996 1.00 96.25 104 LEU A CA 1
ATOM 817 C C . LEU A 1 104 ? -4.195 4.172 21.004 1.00 96.25 104 LEU A C 1
ATOM 819 O O . LEU A 1 104 ? -4.379 2.961 21.104 1.00 96.25 104 LEU A O 1
ATOM 823 N N . THR A 1 105 ? -3.400 4.719 20.091 1.00 97.69 105 THR A N 1
ATOM 824 C CA . THR A 1 105 ? -2.506 3.964 19.201 1.00 97.69 105 THR A CA 1
ATOM 825 C C . THR A 1 105 ? -1.057 4.175 19.664 1.00 97.69 105 THR A C 1
ATOM 827 O O . THR A 1 105 ? -0.778 5.124 20.409 1.00 97.69 105 THR A O 1
ATOM 830 N N . ILE A 1 106 ? -0.146 3.263 19.322 1.00 96.62 106 ILE A N 1
ATOM 831 C CA . ILE A 1 106 ? 1.276 3.351 19.691 1.00 96.62 106 ILE A CA 1
ATOM 832 C C . ILE A 1 106 ? 2.101 3.030 18.449 1.00 96.62 106 ILE A C 1
ATOM 834 O O . ILE A 1 106 ? 2.384 1.867 18.172 1.00 96.62 106 ILE A O 1
ATOM 838 N N . ASP A 1 107 ? 2.521 4.077 17.748 1.00 96.19 107 ASP A N 1
ATOM 839 C CA . ASP A 1 107 ? 3.117 3.972 16.418 1.00 96.19 107 ASP A CA 1
ATOM 840 C C . ASP A 1 107 ? 4.383 4.840 16.301 1.00 96.19 107 ASP A C 1
ATOM 842 O O . ASP A 1 107 ? 4.558 5.790 17.076 1.00 96.19 107 ASP A O 1
ATOM 846 N N . PRO A 1 108 ? 5.286 4.535 15.351 1.00 95.19 108 PRO A N 1
ATOM 847 C CA . PRO A 1 108 ? 6.377 5.429 14.962 1.00 95.19 108 PRO A CA 1
ATOM 848 C C . PRO A 1 108 ? 5.891 6.824 14.532 1.00 95.19 108 PRO A C 1
ATOM 850 O O . PRO A 1 108 ? 4.774 6.985 14.049 1.00 95.19 108 PRO A O 1
ATOM 853 N N . GLU A 1 109 ? 6.748 7.843 14.667 1.00 93.69 109 GLU A N 1
ATOM 854 C CA . GLU A 1 109 ? 6.416 9.239 14.316 1.00 93.69 109 GLU A CA 1
ATOM 855 C C . GLU A 1 109 ? 6.058 9.422 12.830 1.00 93.69 109 GLU A C 1
ATOM 857 O O . GLU A 1 109 ? 5.286 10.311 12.474 1.00 93.69 109 GLU A O 1
ATOM 862 N N . ASP A 1 110 ? 6.611 8.579 11.963 1.00 91.88 110 ASP A N 1
ATOM 863 C CA . ASP A 1 110 ? 6.431 8.598 10.515 1.00 91.88 110 ASP A CA 1
ATOM 864 C C . ASP A 1 110 ? 5.298 7.687 10.012 1.00 91.88 110 ASP A C 1
ATOM 866 O O . ASP A 1 110 ? 5.015 7.685 8.808 1.00 91.88 110 ASP A O 1
ATOM 870 N N . ALA A 1 111 ? 4.617 6.961 10.907 1.00 91.12 111 ALA A N 1
ATOM 871 C CA . ALA A 1 111 ? 3.471 6.129 10.556 1.00 91.12 111 ALA A CA 1
ATOM 872 C C . ALA A 1 111 ? 2.312 6.983 10.013 1.00 91.12 111 ALA A C 1
ATOM 874 O O . ALA A 1 111 ? 1.969 8.035 10.558 1.00 91.12 111 ALA A O 1
ATOM 875 N N . LYS A 1 112 ? 1.691 6.530 8.918 1.00 87.31 112 LYS A N 1
ATOM 876 C CA . LYS A 1 112 ? 0.565 7.234 8.266 1.00 87.31 112 LYS A CA 1
ATOM 877 C C . LYS A 1 112 ? -0.751 6.466 8.371 1.00 87.31 112 LYS A C 1
ATOM 879 O O . LYS A 1 112 ? -1.824 7.045 8.212 1.00 87.31 112 LYS A O 1
ATOM 884 N N . ASP A 1 113 ? -0.643 5.176 8.618 1.00 91.31 113 ASP A N 1
ATOM 885 C CA . ASP A 1 113 ? -1.653 4.137 8.606 1.00 91.31 113 ASP A CA 1
ATOM 886 C C . ASP A 1 113 ? -1.771 3.548 10.016 1.00 91.31 113 ASP A C 1
ATOM 888 O O . ASP A 1 113 ? -1.058 2.627 10.393 1.00 91.31 113 ASP A O 1
ATOM 892 N N . LEU A 1 114 ? -2.657 4.143 10.820 1.00 93.62 114 LEU A N 1
ATOM 893 C CA . LEU A 1 114 ? -2.928 3.713 12.194 1.00 93.62 114 LEU A CA 1
ATOM 894 C C . LEU A 1 114 ? -4.060 2.678 12.181 1.00 93.62 114 LEU A C 1
ATOM 896 O O . LEU A 1 114 ? -5.243 3.033 12.254 1.00 93.62 114 LEU A O 1
ATOM 900 N N . ASP A 1 115 ? -3.696 1.408 12.027 1.00 95.88 115 ASP A N 1
ATOM 901 C CA . ASP A 1 115 ? -4.653 0.319 11.802 1.00 95.88 115 ASP A CA 1
ATOM 902 C C . ASP A 1 115 ? -5.218 -0.288 13.087 1.00 95.88 115 ASP A C 1
ATOM 904 O O . ASP A 1 115 ? -6.275 -0.925 13.051 1.00 95.88 115 ASP A O 1
ATOM 908 N N . ASP A 1 116 ? -4.558 -0.088 14.225 1.00 96.94 116 ASP A N 1
ATOM 909 C CA . ASP A 1 116 ? -4.998 -0.617 15.507 1.00 96.94 116 ASP A CA 1
ATOM 910 C C . ASP A 1 116 ? -4.980 0.411 16.640 1.00 96.94 116 ASP A C 1
ATOM 912 O O . ASP A 1 116 ? -4.316 1.444 16.601 1.00 96.94 116 ASP A O 1
ATOM 916 N N . ALA A 1 117 ? -5.781 0.130 17.664 1.00 97.88 117 ALA A N 1
ATOM 917 C CA . ALA A 1 117 ? -5.819 0.901 18.889 1.00 97.88 117 ALA A CA 1
ATOM 918 C C . ALA A 1 117 ? -6.087 0.004 20.100 1.00 97.88 117 ALA A C 1
ATOM 920 O O . ALA A 1 117 ? -6.711 -1.058 20.008 1.00 97.88 117 ALA A O 1
ATOM 921 N N . LEU A 1 118 ? -5.670 0.476 21.270 1.00 97.94 118 LEU A N 1
ATOM 922 C CA . LEU A 1 118 ? -5.805 -0.215 22.542 1.00 97.94 118 LEU A CA 1
ATOM 923 C C . LEU A 1 118 ? -6.607 0.623 23.532 1.00 97.94 118 LEU A C 1
ATOM 925 O O . LEU A 1 118 ? -6.412 1.831 23.665 1.00 97.94 118 LEU A O 1
ATOM 929 N N . SER A 1 119 ? -7.479 -0.045 24.282 1.00 97.69 119 SER A N 1
ATOM 930 C CA . SER A 1 119 ? -8.142 0.529 25.454 1.00 97.69 119 SER A CA 1
ATOM 931 C C . SER A 1 119 ? -7.975 -0.390 26.653 1.00 97.69 119 SER A C 1
ATOM 933 O O . SER A 1 119 ? -8.082 -1.610 26.516 1.00 97.69 119 SER A O 1
ATOM 935 N N . ILE A 1 120 ? -7.800 0.184 27.839 1.00 96.00 120 ILE A N 1
ATOM 936 C CA . ILE A 1 120 ? -7.724 -0.572 29.088 1.00 96.00 120 ILE A CA 1
ATOM 937 C C . ILE A 1 120 ? -8.575 0.101 30.163 1.00 96.00 120 ILE A C 1
ATOM 939 O O . ILE A 1 120 ? -8.482 1.310 30.375 1.00 96.00 120 ILE A O 1
ATOM 943 N N . ARG A 1 121 ? -9.410 -0.678 30.856 1.00 94.50 121 ARG A N 1
ATOM 944 C CA . ARG A 1 121 ? -10.154 -0.198 32.029 1.00 94.50 121 ARG A CA 1
ATOM 945 C C . ARG A 1 121 ? -10.356 -1.295 33.059 1.00 94.50 121 ARG A C 1
ATOM 947 O O . ARG A 1 121 ? -10.500 -2.467 32.715 1.00 94.50 121 ARG A O 1
ATOM 954 N N . GLN A 1 122 ? -10.395 -0.903 34.324 1.00 95.62 122 GLN A N 1
ATOM 955 C CA . GLN A 1 122 ? -10.768 -1.803 35.405 1.00 95.62 122 GLN A CA 1
ATOM 956 C C . GLN A 1 122 ? -12.296 -1.849 35.527 1.00 95.62 122 GLN A C 1
ATOM 958 O O . GLN A 1 122 ? -12.968 -0.826 35.407 1.00 95.62 122 GLN A O 1
ATOM 963 N N . LEU A 1 123 ? -12.839 -3.043 35.730 1.00 95.38 123 LEU A N 1
ATOM 964 C CA . LEU A 1 123 ? -14.258 -3.302 35.935 1.00 95.38 123 LEU A CA 1
ATOM 965 C C . LEU A 1 123 ? -14.587 -3.328 37.434 1.00 95.38 123 LEU A C 1
ATOM 967 O O . LEU A 1 123 ? -13.721 -3.592 38.268 1.00 95.38 123 LEU A O 1
ATOM 971 N N . ASP A 1 124 ? -15.865 -3.149 37.773 1.00 95.50 124 ASP A N 1
ATOM 972 C CA . ASP A 1 124 ? -16.347 -3.116 39.165 1.00 95.50 124 ASP A CA 1
ATOM 973 C C . ASP A 1 124 ? -16.059 -4.410 39.948 1.00 95.50 124 ASP A C 1
ATOM 975 O O . ASP A 1 124 ? -15.952 -4.405 41.172 1.00 95.50 124 ASP A O 1
ATOM 979 N N . ASN A 1 125 ? -15.907 -5.535 39.246 1.00 96.00 125 ASN A N 1
ATOM 980 C CA . ASN A 1 125 ? -15.554 -6.831 39.830 1.00 96.00 125 ASN A CA 1
ATOM 981 C C . ASN A 1 125 ? -14.038 -7.015 40.049 1.00 96.00 125 ASN A C 1
ATOM 983 O O . ASN A 1 125 ? -13.596 -8.118 40.371 1.00 96.00 125 ASN A O 1
ATOM 987 N N . GLY A 1 126 ? -13.240 -5.964 39.848 1.00 96.56 126 GLY A N 1
ATOM 988 C CA . GLY A 1 126 ? -11.788 -5.967 40.010 1.00 96.56 126 GLY A CA 1
ATOM 989 C C . GLY A 1 126 ? -11.008 -6.553 38.830 1.00 96.56 126 GLY A C 1
ATOM 990 O O . GLY A 1 126 ? -9.777 -6.508 38.857 1.00 96.56 126 GLY A O 1
ATOM 991 N N . LEU A 1 127 ? -11.685 -7.073 37.798 1.00 97.94 127 LEU A N 1
ATOM 992 C CA . LEU A 1 127 ? -11.043 -7.557 36.574 1.00 97.94 127 LEU A CA 1
ATOM 993 C C . LEU A 1 127 ? -10.666 -6.399 35.645 1.00 97.94 127 LEU A C 1
ATOM 995 O O . LEU A 1 127 ? -11.196 -5.296 35.748 1.00 97.94 127 LEU A O 1
ATOM 999 N N . TRP A 1 128 ? -9.770 -6.672 34.703 1.00 96.62 128 TRP A N 1
ATOM 1000 C CA . TRP A 1 128 ? -9.395 -5.733 33.652 1.00 96.62 128 TRP A CA 1
ATOM 1001 C C . TRP A 1 128 ? -10.078 -6.102 32.338 1.00 96.62 128 TRP A C 1
ATOM 1003 O O . TRP A 1 128 ? -10.064 -7.262 31.929 1.00 96.62 128 TRP A O 1
ATOM 1013 N N . GLU A 1 129 ? -10.653 -5.106 31.672 1.00 96.12 129 GLU A N 1
ATOM 1014 C CA . GLU A 1 129 ? -11.080 -5.199 30.281 1.00 96.12 129 GLU A CA 1
ATOM 1015 C C . GLU A 1 129 ? -9.980 -4.600 29.401 1.00 96.12 129 GLU A C 1
ATOM 1017 O O . GLU A 1 129 ? -9.591 -3.442 29.582 1.00 96.12 129 GLU A O 1
ATOM 1022 N N . VAL A 1 130 ? -9.485 -5.399 28.455 1.00 97.00 130 VAL A N 1
ATOM 1023 C CA . VAL A 1 130 ? -8.548 -4.971 27.413 1.00 97.00 130 VAL A CA 1
ATOM 1024 C C . VAL A 1 130 ? -9.279 -5.041 26.080 1.00 97.00 130 VAL A C 1
ATOM 1026 O O . VAL A 1 130 ? -9.795 -6.094 25.706 1.00 97.00 130 VAL A O 1
ATOM 1029 N N . GLY A 1 131 ? -9.348 -3.908 25.388 1.00 97.12 131 GLY A N 1
ATOM 1030 C CA . GLY A 1 131 ? -9.909 -3.797 24.047 1.00 97.12 131 GLY A CA 1
ATOM 1031 C C . GLY A 1 131 ? -8.793 -3.687 23.019 1.00 97.12 131 GLY A C 1
ATOM 1032 O O . GLY A 1 131 ? -7.911 -2.846 23.177 1.00 97.12 131 GLY A O 1
ATOM 1033 N N . VAL A 1 132 ? -8.861 -4.528 21.989 1.00 97.88 132 VAL A N 1
ATOM 1034 C CA . VAL A 1 132 ? -8.052 -4.425 20.771 1.00 97.88 132 VAL A CA 1
ATOM 1035 C C . VAL A 1 132 ? -9.000 -4.003 19.659 1.00 97.88 132 VAL A C 1
ATOM 1037 O O . VAL A 1 132 ? -9.964 -4.714 19.362 1.00 97.88 132 VAL A O 1
ATOM 1040 N N . HIS A 1 133 ? -8.757 -2.831 19.090 1.00 97.75 133 HIS A N 1
ATOM 1041 C CA . HIS A 1 133 ? -9.601 -2.216 18.074 1.00 97.75 133 HIS A CA 1
ATOM 1042 C C . HIS A 1 133 ? -8.828 -2.221 16.767 1.00 97.75 133 HIS A C 1
ATOM 1044 O O . HIS A 1 133 ? -7.716 -1.720 16.744 1.00 97.75 133 HIS A O 1
ATOM 1050 N N . ILE A 1 134 ? -9.399 -2.787 15.707 1.00 97.50 134 ILE A N 1
ATOM 1051 C CA . ILE A 1 134 ? -8.778 -2.842 14.378 1.00 97.50 134 ILE A CA 1
ATOM 1052 C C . ILE A 1 134 ? -9.618 -2.000 13.422 1.00 97.50 134 ILE A C 1
ATOM 1054 O O . ILE A 1 134 ? -10.853 -2.030 13.494 1.00 97.50 134 ILE A O 1
ATOM 1058 N N . ALA A 1 135 ? -8.965 -1.264 12.528 1.00 95.88 135 ALA A N 1
ATOM 1059 C CA . ALA A 1 135 ? -9.604 -0.513 11.465 1.00 95.88 135 ALA A CA 1
ATOM 1060 C C . ALA A 1 135 ? -10.532 -1.425 10.647 1.00 95.88 135 ALA A C 1
ATOM 1062 O O . ALA A 1 135 ? -10.148 -2.487 10.154 1.00 95.88 135 ALA A O 1
ATOM 1063 N N . ASP A 1 136 ? -11.784 -1.004 10.476 1.00 94.50 136 ASP A N 1
ATOM 1064 C CA . ASP A 1 136 ? -12.780 -1.773 9.730 1.00 94.50 136 ASP A CA 1
ATOM 1065 C C . ASP A 1 136 ? -12.641 -1.531 8.219 1.00 94.50 136 ASP A C 1
ATOM 1067 O O . ASP A 1 136 ? -13.514 -0.956 7.568 1.00 94.50 136 ASP A O 1
ATOM 1071 N N . VAL A 1 137 ? -11.516 -1.964 7.645 1.00 95.19 137 VAL A N 1
ATOM 1072 C CA . VAL A 1 137 ? -11.229 -1.833 6.205 1.00 95.19 137 VAL A CA 1
ATOM 1073 C C . VAL A 1 137 ? -12.307 -2.529 5.366 1.00 95.19 137 VAL A C 1
ATOM 1075 O O . VAL A 1 137 ? -12.701 -2.027 4.314 1.00 95.19 137 VAL A O 1
ATOM 1078 N N . SER A 1 138 ? -12.865 -3.638 5.866 1.00 94.56 138 SER A N 1
ATOM 1079 C CA . SER A 1 138 ? -13.929 -4.411 5.205 1.00 94.56 138 SER A CA 1
ATOM 1080 C C . SER A 1 138 ? -15.247 -3.640 5.040 1.00 94.56 138 SER A C 1
ATOM 1082 O O . SER A 1 138 ? -16.072 -3.939 4.162 1.00 94.56 138 SER A O 1
ATOM 1084 N N . HIS A 1 139 ? -15.470 -2.609 5.862 1.00 92.75 139 HIS A N 1
ATOM 1085 C CA . HIS A 1 139 ? -16.587 -1.689 5.679 1.00 92.75 139 HIS A CA 1
ATOM 1086 C C . HIS A 1 139 ? -16.462 -0.906 4.369 1.00 92.75 139 HIS A C 1
ATOM 1088 O O . HIS A 1 139 ? -17.455 -0.752 3.658 1.00 92.75 139 HIS A O 1
ATOM 1094 N N . TYR A 1 140 ? -15.248 -0.501 4.010 1.00 93.25 140 TYR A N 1
ATOM 1095 C CA . TYR A 1 140 ? -14.975 0.341 2.846 1.00 93.25 140 TYR A CA 1
ATOM 1096 C C . TYR A 1 140 ? -14.619 -0.470 1.595 1.00 93.25 140 TYR A C 1
ATOM 1098 O O . TYR A 1 140 ? -15.090 -0.166 0.498 1.00 93.25 140 TYR A O 1
ATOM 1106 N N . VAL A 1 141 ? -13.835 -1.536 1.752 1.00 95.69 141 VAL A N 1
ATOM 1107 C CA . VAL A 1 141 ? -13.377 -2.396 0.658 1.00 95.69 141 VAL A CA 1
ATOM 1108 C C . VAL A 1 141 ? -14.266 -3.632 0.591 1.00 95.69 141 VAL A C 1
ATOM 1110 O O . VAL A 1 141 ? -14.160 -4.549 1.403 1.00 95.69 141 VAL A O 1
ATOM 1113 N N . LYS A 1 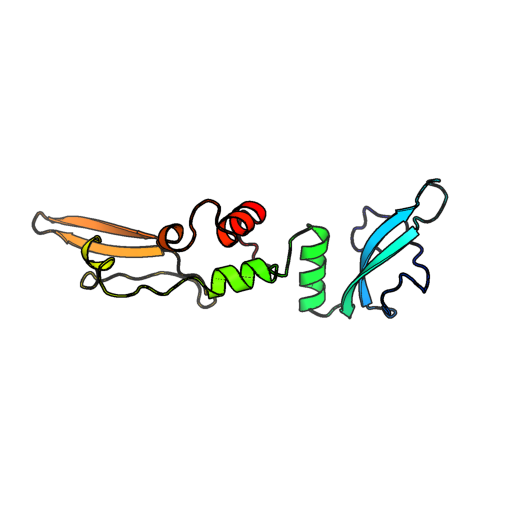142 ? -15.198 -3.643 -0.369 1.00 95.12 142 LYS A N 1
ATOM 1114 C CA . LYS A 1 142 ? -16.141 -4.757 -0.545 1.00 95.12 142 LYS A CA 1
ATOM 1115 C C . LYS A 1 142 ? -15.572 -5.841 -1.461 1.00 95.12 142 LYS A C 1
ATOM 1117 O O . LYS A 1 142 ? -14.980 -5.483 -2.485 1.00 95.12 142 LYS A O 1
ATOM 1122 N N . PRO A 1 143 ? -15.824 -7.132 -1.167 1.00 97.31 143 PRO A N 1
ATOM 1123 C CA . PRO A 1 143 ? -15.403 -8.230 -2.030 1.00 97.31 143 PRO A CA 1
ATOM 1124 C C . PRO A 1 143 ? -15.852 -8.030 -3.479 1.00 97.31 143 PRO A C 1
ATOM 1126 O O . PRO A 1 143 ? -17.006 -7.681 -3.742 1.00 97.31 143 PRO A O 1
ATOM 1129 N N . GLY A 1 144 ? -14.936 -8.239 -4.419 1.00 96.56 144 GLY A N 1
ATOM 1130 C CA . GLY A 1 144 ? -15.160 -8.071 -5.852 1.00 96.56 144 GLY A CA 1
ATOM 1131 C C . GLY A 1 144 ? -15.117 -6.624 -6.351 1.00 96.56 144 GLY A C 1
ATOM 1132 O O . GLY A 1 144 ? -15.172 -6.415 -7.565 1.00 96.56 144 GLY A O 1
ATOM 1133 N N . SER A 1 145 ? -14.997 -5.624 -5.469 1.00 96.88 145 SER A N 1
ATOM 1134 C CA . SER A 1 145 ? -14.791 -4.228 -5.878 1.00 96.88 145 SER A CA 1
ATOM 1135 C C . SER A 1 145 ? -13.437 -4.036 -6.572 1.00 96.88 145 SER A C 1
ATOM 1137 O O . SER A 1 145 ? -12.530 -4.857 -6.445 1.00 96.88 145 SER A O 1
ATOM 1139 N N . ARG A 1 146 ? -13.267 -2.931 -7.311 1.00 97.00 146 ARG A N 1
ATOM 1140 C CA . ARG A 1 146 ? -11.995 -2.672 -8.005 1.00 97.00 146 ARG A CA 1
ATOM 1141 C C . ARG A 1 146 ? -10.823 -2.493 -7.032 1.00 97.00 146 ARG A C 1
ATOM 1143 O O . ARG A 1 146 ? -9.730 -2.965 -7.317 1.00 97.00 146 ARG A O 1
ATOM 1150 N N . VAL A 1 147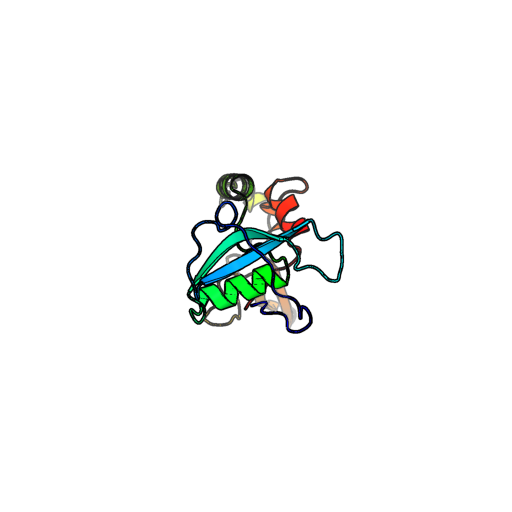 ? -11.074 -1.865 -5.883 1.00 97.19 147 VAL A N 1
ATOM 1151 C CA . VAL A 1 147 ? -10.076 -1.697 -4.815 1.00 97.19 147 VAL A CA 1
ATOM 1152 C C . VAL A 1 147 ? -9.712 -3.047 -4.189 1.00 97.19 147 VAL A C 1
ATOM 1154 O O . VAL A 1 147 ? -8.536 -3.311 -3.984 1.00 97.19 147 VAL A O 1
ATOM 1157 N N . ASP A 1 148 ? -10.692 -3.927 -3.962 1.00 97.62 148 ASP A N 1
ATOM 1158 C CA . ASP A 1 148 ? -10.462 -5.290 -3.454 1.00 97.62 148 ASP A CA 1
ATOM 1159 C C . ASP A 1 148 ? -9.585 -6.118 -4.402 1.00 97.62 148 ASP A C 1
ATOM 1161 O O . ASP A 1 148 ? -8.600 -6.714 -3.982 1.00 97.62 148 ASP A O 1
ATOM 1165 N N . GLN A 1 149 ? -9.881 -6.092 -5.702 1.00 97.44 149 GLN A N 1
ATOM 1166 C CA . GLN A 1 149 ? -9.080 -6.805 -6.703 1.00 97.44 149 GLN A CA 1
ATOM 1167 C C . GLN A 1 149 ? -7.619 -6.334 -6.723 1.00 97.44 149 GLN A C 1
ATOM 1169 O O . GLN A 1 149 ? -6.710 -7.156 -6.826 1.00 97.44 149 GLN A O 1
ATOM 1174 N N . GLU A 1 150 ? -7.390 -5.022 -6.620 1.00 96.12 150 GLU A N 1
ATOM 1175 C CA . GLU A 1 150 ? -6.038 -4.463 -6.538 1.00 96.12 150 GLU A CA 1
ATOM 1176 C C . GLU A 1 150 ? -5.346 -4.854 -5.226 1.00 96.12 150 GLU A C 1
ATOM 1178 O O . GLU A 1 150 ? -4.187 -5.264 -5.243 1.00 96.12 150 GLU A O 1
ATOM 1183 N N . ALA A 1 151 ? -6.061 -4.789 -4.099 1.00 95.31 151 ALA A N 1
ATOM 1184 C CA . ALA A 1 151 ? -5.543 -5.191 -2.795 1.00 95.31 151 ALA A CA 1
ATOM 1185 C C . ALA A 1 151 ? -5.127 -6.669 -2.784 1.00 95.31 151 ALA A C 1
ATOM 1187 O O . ALA A 1 151 ? -4.046 -6.991 -2.302 1.00 95.31 151 ALA A O 1
ATOM 1188 N N . VAL A 1 152 ? -5.922 -7.560 -3.388 1.00 95.81 152 VAL A N 1
ATOM 1189 C CA . VAL A 1 152 ? -5.570 -8.980 -3.560 1.00 95.81 152 VAL A CA 1
ATOM 1190 C C . VAL A 1 152 ? -4.332 -9.146 -4.442 1.00 95.81 152 VAL A C 1
ATOM 1192 O O . VAL A 1 152 ? -3.472 -9.964 -4.130 1.00 95.81 152 VAL A O 1
ATOM 1195 N N . SER A 1 153 ? -4.222 -8.373 -5.527 1.00 93.00 153 SER A N 1
ATOM 1196 C CA . SER A 1 153 ? -3.071 -8.445 -6.434 1.00 93.00 153 SER A CA 1
ATOM 1197 C C . SER A 1 153 ? -1.768 -7.989 -5.777 1.00 93.00 153 SER A C 1
ATOM 1199 O O . SER A 1 153 ? -0.719 -8.555 -6.071 1.00 93.00 153 SER A O 1
ATOM 1201 N N . ARG A 1 154 ? -1.818 -6.961 -4.921 1.00 92.62 154 ARG A N 1
ATOM 1202 C CA . ARG A 1 154 ? -0.643 -6.449 -4.194 1.00 92.62 154 ARG A CA 1
ATOM 1203 C C . ARG A 1 154 ? -0.333 -7.261 -2.941 1.00 92.62 154 ARG A C 1
ATOM 1205 O O . ARG A 1 154 ? 0.830 -7.401 -2.585 1.00 92.62 154 ARG A O 1
ATOM 1212 N N . ALA A 1 155 ? -1.367 -7.811 -2.306 1.00 92.62 155 ALA A N 1
ATOM 1213 C CA . ALA A 1 155 ? -1.372 -8.640 -1.100 1.00 92.62 155 ALA A CA 1
ATOM 1214 C C . ALA A 1 155 ? -0.828 -7.990 0.187 1.00 92.62 155 ALA A C 1
ATOM 1216 O O . ALA A 1 155 ? -1.353 -8.261 1.264 1.00 92.62 155 ALA A O 1
ATOM 1217 N N . THR A 1 156 ? 0.210 -7.158 0.109 1.00 92.06 156 THR A N 1
ATOM 1218 C CA . THR A 1 156 ? 0.852 -6.525 1.262 1.00 92.06 156 THR A CA 1
ATOM 1219 C C . THR A 1 156 ? 1.482 -5.186 0.883 1.00 92.06 156 THR A C 1
ATOM 1221 O O . THR A 1 156 ? 1.820 -4.951 -0.280 1.00 92.06 156 THR A O 1
ATOM 1224 N N . SER A 1 157 ? 1.633 -4.306 1.870 1.00 89.50 157 SER A N 1
ATOM 1225 C CA . SER A 1 157 ? 2.403 -3.071 1.732 1.00 89.50 157 SER A CA 1
ATOM 1226 C C . SER A 1 157 ? 3.898 -3.388 1.717 1.00 89.50 157 SER A C 1
ATOM 1228 O O . SER A 1 157 ? 4.371 -4.246 2.462 1.00 89.50 157 SER A O 1
ATOM 1230 N N . VAL A 1 158 ? 4.652 -2.678 0.881 1.00 85.94 158 VAL A N 1
ATOM 1231 C CA . VAL A 1 158 ? 6.116 -2.764 0.829 1.00 85.94 158 VAL A CA 1
ATOM 1232 C C . VAL A 1 158 ? 6.680 -1.421 1.276 1.00 85.94 158 VAL A C 1
ATOM 1234 O O . VAL A 1 158 ? 6.356 -0.396 0.681 1.00 85.94 158 VAL A O 1
ATOM 1237 N N . TYR A 1 159 ? 7.513 -1.442 2.315 1.00 80.50 159 TYR A N 1
ATOM 1238 C CA . TYR A 1 159 ? 8.217 -0.272 2.845 1.00 80.50 159 TYR A CA 1
ATOM 1239 C C . TYR A 1 159 ? 9.701 -0.405 2.480 1.00 80.50 159 TYR A C 1
ATOM 1241 O O . TYR A 1 159 ? 10.283 -1.475 2.683 1.00 80.50 159 TYR A O 1
ATOM 1249 N N . LEU A 1 160 ? 10.277 0.652 1.901 1.00 75.62 160 LEU A N 1
ATOM 1250 C CA . LEU A 1 160 ? 11.657 0.723 1.403 1.00 75.62 160 LEU A CA 1
ATOM 1251 C C . LEU A 1 160 ? 12.489 1.717 2.213 1.00 75.62 160 LEU A C 1
ATOM 1253 O O . LEU A 1 160 ? 11.911 2.739 2.643 1.00 75.62 160 LEU A O 1
#